Protein AF-A0A2S6U1R4-F1 (afdb_monomer_lite)

Radius of gyration: 21.9 Å; chains: 1; bounding box: 55×23×55 Å

Foldseek 3Di:
DDWDDWALDPVVVVVLQVLCVVVVWHWDKPPPVVCVVVVNSRPDIITTDGPPVCNVVSNVSCVVVVNDPDPDDFFDADPNNPDTFDDDPDDDDDDCVLLVVLVPDDDDPDDDDDPPQHSNSNVRNND

pLDDT: mean 90.31, std 9.5, range [58.78, 97.62]

Sequence (127 aa):
MKELLRTTDPVRLSWLTALLADQDIEAIVFDTHTSILEGSVSAIPRRIMVIDEDFSAACKLLMAAGEMADPDPQPDKLLGGQVRLRQPESGYRVAIDPVLLAAATPAVAGQVLDVGTGVGAAALCYA

Secondary structure (DSSP, 8-state):
-EEEEEES-HHHHHHHHHHHHTTT-PPEEESHHHHHHTT-TTTSPEEEEE-TTTHHHHHHHHHHTTSS--SSPPPEEEGGGTEEE---SSS----SHHHHHHHHSPP-SS----TT-TTSHHHHHH-

Structure (mmCIF, N/CA/C/O backbone):
data_AF-A0A2S6U1R4-F1
#
_entry.id   AF-A0A2S6U1R4-F1
#
loop_
_atom_site.group_PDB
_atom_site.id
_atom_site.type_symbol
_atom_site.label_atom_id
_atom_site.label_alt_id
_atom_site.label_comp_id
_atom_site.label_asym_id
_atom_site.label_entity_id
_atom_site.label_seq_id
_atom_site.pdbx_PDB_ins_code
_atom_site.Cartn_x
_atom_site.Cartn_y
_atom_site.Cartn_z
_atom_site.occupancy
_atom_site.B_iso_or_equiv
_atom_site.auth_seq_id
_atom_site.auth_comp_id
_atom_site.auth_asym_id
_atom_site.auth_atom_id
_atom_site.pdbx_PDB_model_num
ATOM 1 N N . MET A 1 1 ? 7.200 14.324 -20.604 1.00 92.88 1 MET A N 1
ATOM 2 C CA . MET A 1 1 ? 7.921 13.085 -20.233 1.00 92.88 1 MET A CA 1
ATOM 3 C C . MET A 1 1 ? 7.644 12.781 -18.771 1.00 92.88 1 MET A C 1
ATOM 5 O O . MET A 1 1 ? 7.823 13.675 -17.946 1.00 92.88 1 MET A O 1
ATOM 9 N N . LYS A 1 2 ? 7.285 11.537 -18.440 1.00 95.69 2 LYS A N 1
ATOM 10 C CA . LYS A 1 2 ? 7.014 11.073 -17.069 1.00 95.69 2 LYS A CA 1
ATOM 11 C C . LYS A 1 2 ? 7.835 9.836 -16.719 1.00 95.69 2 LYS A C 1
ATOM 13 O O . LYS A 1 2 ? 8.084 8.990 -17.573 1.00 95.69 2 LYS A O 1
ATOM 18 N N . GLU A 1 3 ? 8.259 9.762 -15.460 1.00 95.31 3 GLU A N 1
ATOM 19 C CA . GLU A 1 3 ? 8.998 8.624 -14.897 1.00 95.31 3 GLU A CA 1
ATOM 20 C C . GLU A 1 3 ? 8.034 7.504 -14.514 1.00 95.31 3 GLU A C 1
ATOM 22 O O . GLU A 1 3 ? 7.066 7.759 -13.801 1.00 95.31 3 GLU A O 1
ATOM 27 N N . LEU A 1 4 ? 8.316 6.279 -14.965 1.00 94.44 4 LEU A N 1
ATOM 28 C CA . LEU A 1 4 ? 7.587 5.075 -14.559 1.00 94.44 4 LEU A CA 1
ATOM 29 C C . LEU A 1 4 ? 8.204 4.476 -13.296 1.00 94.44 4 LEU A C 1
ATOM 31 O O . LEU A 1 4 ? 7.532 4.290 -12.286 1.00 94.44 4 LEU A O 1
ATOM 35 N N . LEU A 1 5 ? 9.504 4.183 -13.356 1.00 94.19 5 LEU A N 1
ATOM 36 C CA . LEU A 1 5 ? 10.273 3.611 -12.258 1.00 94.19 5 LEU A CA 1
ATOM 37 C C . LEU A 1 5 ? 11.772 3.813 -12.481 1.00 94.19 5 LEU A C 1
ATOM 39 O O . LEU A 1 5 ? 12.219 4.248 -13.546 1.00 94.19 5 LEU A O 1
ATOM 43 N N . ARG A 1 6 ? 12.564 3.409 -11.487 1.00 94.44 6 ARG A N 1
ATOM 44 C CA . ARG A 1 6 ? 14.026 3.358 -11.569 1.00 94.44 6 ARG A CA 1
ATOM 45 C C . ARG A 1 6 ? 14.575 2.042 -11.049 1.00 94.44 6 ARG A C 1
ATOM 47 O O . ARG A 1 6 ? 14.041 1.477 -10.098 1.00 94.44 6 ARG A O 1
ATOM 54 N N . THR A 1 7 ? 15.656 1.567 -11.658 1.00 92.56 7 THR A N 1
ATOM 55 C CA . THR A 1 7 ? 16.294 0.296 -11.296 1.00 92.56 7 THR A CA 1
ATOM 56 C C . THR A 1 7 ? 17.805 0.336 -11.523 1.00 92.56 7 THR A C 1
ATOM 58 O O . THR A 1 7 ? 18.302 1.019 -12.418 1.00 92.56 7 THR A O 1
ATOM 61 N N . THR A 1 8 ? 18.552 -0.397 -10.700 1.00 91.31 8 THR A N 1
ATOM 62 C CA . THR A 1 8 ? 19.985 -0.666 -10.906 1.00 91.31 8 THR A CA 1
ATOM 63 C C . THR A 1 8 ? 20.230 -1.996 -11.625 1.00 91.31 8 THR A C 1
ATOM 65 O O . THR A 1 8 ? 21.335 -2.220 -12.124 1.00 91.31 8 THR A O 1
ATOM 68 N N . ASP A 1 9 ? 19.208 -2.853 -11.706 1.00 91.31 9 ASP A N 1
ATOM 69 C CA . ASP A 1 9 ? 19.261 -4.177 -12.323 1.00 91.31 9 ASP A CA 1
ATOM 70 C C . ASP A 1 9 ? 19.161 -4.071 -13.861 1.00 91.31 9 ASP A C 1
ATOM 72 O O . ASP A 1 9 ? 18.121 -3.641 -14.377 1.00 91.31 9 ASP A O 1
ATOM 76 N N . PRO A 1 10 ? 20.218 -4.452 -14.608 1.00 88.62 10 PRO A N 1
ATOM 77 C CA . PRO A 1 10 ? 20.233 -4.384 -16.066 1.00 88.62 10 PRO A CA 1
ATOM 78 C C . PRO A 1 10 ? 19.302 -5.404 -16.737 1.00 88.62 10 PRO A C 1
ATOM 80 O O . PRO A 1 10 ? 18.803 -5.127 -17.828 1.00 88.62 10 PRO A O 1
ATOM 83 N N . VAL A 1 11 ? 19.041 -6.556 -16.107 1.00 92.75 11 VAL A N 1
ATOM 84 C CA . VAL A 1 11 ? 18.123 -7.573 -16.644 1.00 92.75 11 VAL A CA 1
ATOM 85 C C . VAL A 1 11 ? 16.700 -7.045 -16.564 1.00 92.75 11 VAL A C 1
ATOM 87 O O . VAL A 1 11 ? 15.990 -7.030 -17.569 1.00 92.75 11 VAL A O 1
ATOM 90 N N . ARG A 1 12 ? 16.319 -6.521 -15.393 1.00 94.12 12 ARG A N 1
ATOM 91 C CA . ARG A 1 12 ? 15.014 -5.884 -15.196 1.00 94.12 12 ARG A CA 1
ATOM 92 C C . ARG A 1 12 ? 14.817 -4.700 -16.141 1.00 94.12 12 ARG A C 1
ATOM 94 O O . ARG A 1 12 ? 13.763 -4.591 -16.751 1.00 94.12 12 ARG A O 1
ATOM 101 N N . LEU A 1 13 ? 15.835 -3.852 -16.315 1.00 93.94 13 LEU A N 1
ATOM 102 C CA . LEU A 1 13 ? 15.795 -2.734 -17.263 1.00 93.94 13 LEU A CA 1
ATOM 103 C C . LEU A 1 13 ? 15.517 -3.213 -18.698 1.00 93.94 13 LEU A C 1
ATOM 105 O O . LEU A 1 13 ? 14.588 -2.725 -19.331 1.00 93.94 13 LEU A O 1
ATOM 109 N N . SER A 1 14 ? 16.291 -4.189 -19.188 1.00 94.19 14 SER A N 1
ATOM 110 C CA . SER A 1 14 ? 16.135 -4.724 -20.546 1.00 94.19 14 SER A CA 1
ATOM 111 C C . SER A 1 14 ? 14.759 -5.346 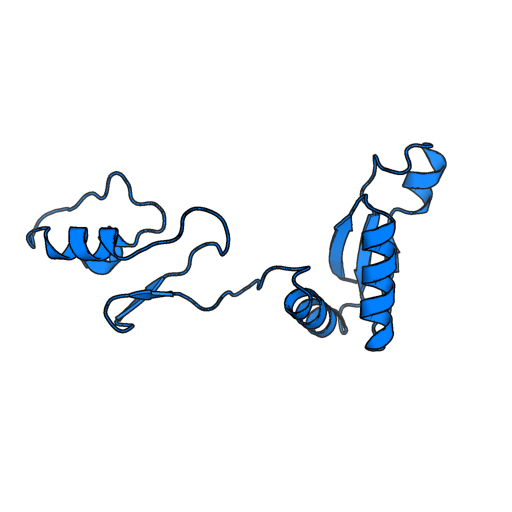-20.764 1.00 94.19 14 SER A C 1
ATOM 113 O O . SER A 1 14 ? 14.162 -5.162 -21.822 1.00 94.19 14 SER A O 1
ATOM 115 N N . TRP A 1 15 ? 14.268 -6.099 -19.781 1.00 96.75 15 TRP A N 1
ATOM 116 C CA . TRP A 1 15 ? 12.973 -6.757 -19.877 1.00 96.75 15 TRP A CA 1
ATOM 117 C C . TRP A 1 15 ? 11.817 -5.746 -19.853 1.00 96.75 15 TRP A C 1
ATOM 119 O O . TRP A 1 15 ? 10.927 -5.843 -20.691 1.00 96.75 15 TRP A O 1
ATOM 129 N N . LEU A 1 16 ? 11.867 -4.724 -18.990 1.00 96.88 16 LEU A N 1
ATOM 130 C CA . LEU A 1 16 ? 10.851 -3.665 -18.942 1.00 96.88 16 LEU A CA 1
ATOM 131 C C . LEU A 1 16 ? 10.787 -2.853 -20.241 1.00 96.88 16 LEU A C 1
ATOM 133 O O . LEU A 1 16 ? 9.699 -2.557 -20.728 1.00 96.88 16 LEU A O 1
ATOM 137 N N . THR A 1 17 ? 11.939 -2.514 -20.827 1.00 96.25 17 THR A N 1
ATOM 138 C CA . THR A 1 17 ? 11.986 -1.821 -22.124 1.00 96.25 17 THR A CA 1
ATOM 139 C C . THR A 1 17 ? 11.396 -2.683 -23.242 1.00 96.25 17 THR A C 1
ATOM 141 O O . THR A 1 17 ? 10.643 -2.168 -24.062 1.00 96.25 17 THR A O 1
ATOM 144 N N . ALA A 1 18 ? 11.685 -3.989 -23.260 1.00 97.25 18 ALA A N 1
ATOM 145 C CA . ALA A 1 18 ? 11.109 -4.908 -24.242 1.00 97.25 18 ALA A CA 1
ATOM 146 C C . ALA A 1 18 ? 9.592 -5.084 -24.060 1.00 97.25 18 ALA A C 1
ATOM 148 O O . ALA A 1 18 ? 8.860 -5.098 -25.043 1.00 97.25 18 ALA A O 1
ATOM 149 N N . LEU A 1 19 ? 9.122 -5.172 -22.811 1.00 97.00 19 LEU A N 1
ATOM 150 C CA . LEU A 1 19 ? 7.700 -5.277 -22.488 1.00 97.00 19 LEU A CA 1
ATOM 151 C C . LEU A 1 19 ? 6.915 -4.052 -22.977 1.00 97.00 19 LEU A C 1
ATOM 153 O O . LEU A 1 19 ? 5.847 -4.206 -23.555 1.00 97.00 19 LEU A O 1
ATOM 157 N N . LEU A 1 20 ? 7.445 -2.843 -22.766 1.00 97.31 20 LEU A N 1
ATOM 158 C CA . LEU A 1 20 ? 6.823 -1.607 -23.253 1.00 97.31 20 LEU A CA 1
ATOM 159 C C . LEU A 1 20 ? 6.804 -1.557 -24.790 1.00 97.31 20 LEU A C 1
ATOM 161 O O . LEU A 1 20 ? 5.773 -1.236 -25.378 1.00 97.31 20 LEU A O 1
ATOM 165 N N . ALA A 1 21 ? 7.905 -1.953 -25.434 1.00 97.12 21 ALA A N 1
ATOM 166 C CA . ALA A 1 21 ? 8.009 -1.971 -26.891 1.00 97.12 21 ALA A CA 1
ATOM 167 C C . ALA A 1 21 ? 7.029 -2.953 -27.563 1.00 97.12 21 ALA A C 1
ATOM 169 O O . ALA A 1 21 ? 6.549 -2.664 -28.653 1.00 97.12 21 ALA A O 1
ATOM 170 N N . ASP A 1 22 ? 6.693 -4.078 -26.920 1.00 96.81 22 ASP A N 1
ATOM 171 C CA . ASP A 1 22 ? 5.690 -5.039 -27.416 1.00 96.81 22 ASP A CA 1
ATOM 172 C C . ASP A 1 22 ? 4.277 -4.433 -27.536 1.00 96.81 22 ASP A C 1
ATOM 174 O O . ASP A 1 22 ? 3.447 -4.928 -28.293 1.00 96.81 22 ASP A O 1
ATOM 178 N N . GLN A 1 23 ? 4.008 -3.342 -26.812 1.00 96.44 23 GLN A N 1
ATOM 179 C CA . GLN A 1 23 ? 2.752 -2.587 -26.870 1.00 96.44 23 GLN A CA 1
ATOM 180 C C . GLN A 1 23 ? 2.899 -1.246 -27.606 1.00 96.44 23 GLN A C 1
ATOM 182 O O . GLN A 1 23 ? 2.096 -0.341 -27.388 1.00 96.44 23 GLN A O 1
ATOM 187 N N . ASP A 1 24 ? 3.931 -1.110 -28.446 1.00 96.69 24 ASP A N 1
ATOM 188 C CA . ASP A 1 24 ? 4.259 0.112 -29.191 1.00 96.69 24 ASP A CA 1
ATOM 189 C C . ASP A 1 24 ? 4.519 1.344 -28.293 1.00 96.69 24 ASP A C 1
ATOM 191 O O . ASP A 1 24 ? 4.348 2.483 -28.723 1.00 96.69 24 ASP A O 1
ATOM 195 N N . ILE A 1 25 ? 4.963 1.137 -27.044 1.00 97.56 25 ILE A N 1
ATOM 196 C CA . ILE A 1 25 ? 5.303 2.219 -26.107 1.00 97.56 25 ILE A CA 1
ATOM 197 C C . ILE A 1 25 ? 6.817 2.435 -26.090 1.00 97.56 25 ILE A C 1
ATOM 199 O O . ILE A 1 25 ? 7.586 1.582 -25.635 1.00 97.56 25 ILE A O 1
ATOM 203 N N . GLU A 1 26 ? 7.262 3.612 -26.530 1.00 96.75 26 GLU A N 1
ATOM 204 C CA . GLU A 1 26 ? 8.682 3.963 -26.533 1.00 96.75 26 GLU A CA 1
ATOM 205 C C . GLU A 1 26 ? 9.166 4.363 -25.129 1.00 96.75 26 GLU A C 1
ATOM 207 O O . GLU A 1 26 ? 8.758 5.378 -24.556 1.00 96.75 26 GLU A O 1
ATOM 212 N N . ALA A 1 27 ? 10.091 3.573 -24.579 1.00 96.50 27 ALA A N 1
ATOM 213 C CA . ALA A 1 27 ? 10.729 3.844 -23.298 1.00 96.50 27 ALA A CA 1
ATOM 214 C C . ALA A 1 27 ? 12.094 4.528 -23.479 1.00 96.50 27 ALA A C 1
ATOM 216 O O . ALA A 1 27 ? 13.006 3.979 -24.097 1.00 96.50 27 ALA A O 1
ATOM 217 N N . ILE A 1 28 ? 12.274 5.691 -22.855 1.00 96.06 28 ILE A N 1
ATOM 218 C CA . ILE A 1 28 ? 13.543 6.423 -22.813 1.00 96.06 28 ILE A CA 1
ATOM 219 C C . ILE A 1 28 ? 14.226 6.154 -21.472 1.00 96.06 28 ILE A C 1
ATOM 221 O O . ILE A 1 28 ? 13.683 6.461 -20.410 1.00 96.06 28 ILE A O 1
ATOM 225 N N . VAL A 1 29 ? 15.439 5.600 -21.513 1.00 94.62 29 VAL A N 1
ATOM 226 C CA . V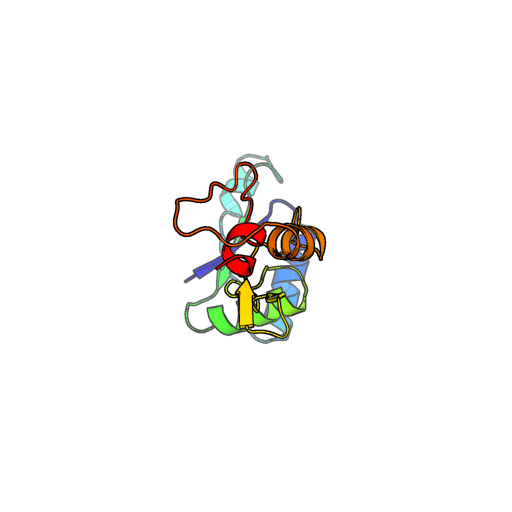AL A 1 29 ? 16.229 5.307 -20.309 1.00 94.62 29 VAL A CA 1
ATOM 227 C C . VAL A 1 29 ? 17.186 6.460 -20.007 1.00 94.62 29 VAL A C 1
ATOM 229 O O . VAL A 1 29 ? 18.146 6.692 -20.746 1.00 94.62 29 VAL A O 1
ATOM 232 N N . PHE A 1 30 ? 16.958 7.163 -18.897 1.00 93.62 30 PHE A N 1
ATOM 233 C CA . PHE A 1 30 ? 17.875 8.188 -18.397 1.00 93.62 30 PHE A CA 1
ATOM 234 C C . PHE A 1 30 ? 18.968 7.610 -17.489 1.00 93.62 30 PHE A C 1
ATOM 236 O O . PHE A 1 30 ? 18.863 6.510 -16.949 1.00 93.62 30 PHE A O 1
ATOM 243 N N . ASP A 1 31 ? 20.028 8.405 -17.313 1.00 89.44 31 ASP A N 1
ATOM 244 C CA . ASP A 1 31 ? 21.177 8.144 -16.430 1.00 89.44 31 ASP A CA 1
ATOM 245 C C . ASP A 1 31 ? 22.108 6.997 -16.883 1.00 89.44 31 ASP A C 1
ATOM 247 O O . ASP A 1 31 ? 23.005 6.570 -16.146 1.00 89.44 31 ASP A O 1
ATOM 251 N N . THR A 1 32 ? 21.963 6.548 -18.137 1.00 82.94 32 THR A N 1
ATOM 252 C CA . THR A 1 32 ? 22.829 5.541 -18.776 1.00 82.94 32 THR A CA 1
ATOM 253 C C . THR A 1 32 ? 24.291 5.989 -18.834 1.00 82.94 32 THR A C 1
ATOM 255 O O . THR A 1 32 ? 25.182 5.245 -18.432 1.00 82.94 32 THR A O 1
ATOM 258 N N . HIS A 1 33 ? 24.562 7.220 -19.281 1.00 79.06 33 HIS A N 1
ATOM 259 C CA . HIS A 1 33 ? 25.937 7.715 -19.434 1.00 79.06 33 HIS A CA 1
ATOM 260 C C . HIS A 1 33 ? 26.638 7.959 -18.097 1.00 79.06 33 HIS A C 1
ATOM 262 O O . HIS A 1 33 ? 27.801 7.587 -17.951 1.00 79.06 33 HIS A O 1
ATOM 268 N N . THR A 1 34 ? 25.934 8.517 -17.110 1.00 70.38 34 THR A N 1
ATOM 269 C CA . THR A 1 34 ? 26.473 8.729 -15.759 1.00 70.38 34 THR A CA 1
ATOM 270 C C . THR A 1 34 ? 26.880 7.400 -15.118 1.00 70.38 34 THR A C 1
ATOM 272 O O . THR A 1 34 ? 27.977 7.288 -14.579 1.00 70.38 34 THR A O 1
ATOM 275 N N . SER A 1 35 ? 26.054 6.357 -15.274 1.00 64.31 35 SER A N 1
ATOM 276 C CA . SER A 1 35 ? 26.344 5.014 -14.747 1.00 64.31 35 SER A CA 1
ATOM 277 C C . SER A 1 35 ? 27.590 4.365 -15.378 1.00 64.31 35 SER A C 1
ATOM 279 O O . SER A 1 35 ? 28.307 3.630 -14.701 1.00 64.31 35 SER A O 1
ATOM 281 N N . ILE A 1 36 ? 27.853 4.620 -16.668 1.00 67.56 36 ILE A N 1
ATOM 282 C CA . ILE A 1 36 ? 29.009 4.067 -17.401 1.00 67.56 36 ILE A CA 1
ATOM 283 C C . ILE A 1 36 ? 30.298 4.824 -17.054 1.00 67.56 36 ILE A C 1
ATOM 285 O O . ILE A 1 36 ? 31.334 4.200 -16.832 1.00 67.56 36 ILE A O 1
ATOM 289 N N . LEU A 1 37 ? 30.240 6.158 -16.990 1.00 63.22 37 LEU A N 1
ATOM 290 C CA . LEU A 1 37 ? 31.401 7.014 -16.722 1.00 63.22 37 LEU A CA 1
ATOM 291 C C . LEU A 1 37 ? 31.981 6.819 -15.315 1.00 63.22 37 LEU A C 1
ATOM 293 O O . LEU A 1 37 ? 33.197 6.841 -15.159 1.00 63.22 37 LEU A O 1
ATOM 297 N N . GLU A 1 38 ? 31.144 6.583 -14.303 1.00 58.78 38 GLU A N 1
ATOM 298 C CA . GLU A 1 38 ? 31.609 6.350 -12.927 1.00 58.78 38 GLU A CA 1
ATOM 299 C C . GLU A 1 38 ? 32.114 4.916 -12.674 1.00 58.78 38 GLU A C 1
ATOM 301 O O . GLU A 1 38 ? 32.450 4.572 -11.539 1.00 58.78 38 GLU A O 1
ATOM 306 N N . GLY A 1 39 ? 32.134 4.040 -13.691 1.00 59.47 39 GLY A N 1
ATOM 307 C CA . GLY A 1 39 ? 32.568 2.639 -13.555 1.00 59.47 39 GLY A CA 1
ATOM 308 C C . GLY A 1 39 ? 31.716 1.808 -12.586 1.00 59.47 39 GLY A C 1
ATOM 309 O O . GLY A 1 39 ? 32.061 0.678 -12.247 1.00 59.47 39 GLY A O 1
ATOM 310 N N . SER A 1 40 ? 30.591 2.363 -12.141 1.00 59.53 40 SER A N 1
ATOM 311 C CA . SER A 1 40 ? 29.769 1.855 -11.053 1.00 59.53 40 SER A CA 1
ATOM 312 C C . SER A 1 40 ? 28.452 1.338 -11.622 1.00 59.53 40 SER A C 1
ATOM 314 O O . SER A 1 40 ? 27.387 1.895 -11.359 1.00 59.53 40 SER A O 1
ATOM 316 N N . VAL A 1 41 ? 28.533 0.256 -12.408 1.00 60.25 41 VAL A N 1
ATOM 317 C CA . VAL A 1 41 ? 27.444 -0.366 -13.204 1.00 60.25 41 VAL A CA 1
ATOM 318 C C . VAL A 1 41 ? 26.143 -0.630 -12.407 1.00 60.25 41 VAL A C 1
ATOM 320 O O . VAL A 1 41 ? 25.073 -0.810 -12.990 1.00 60.25 41 VAL A O 1
ATOM 323 N N . SER A 1 42 ? 26.167 -0.541 -11.074 1.00 64.50 42 SER A N 1
ATOM 324 C CA . SER A 1 42 ? 24.990 -0.691 -10.208 1.00 64.50 42 SER A CA 1
ATOM 325 C C . SER A 1 42 ? 24.797 0.393 -9.137 1.00 64.50 42 SER A C 1
ATOM 327 O O . SER A 1 42 ? 23.869 0.256 -8.347 1.00 64.50 42 SER A O 1
ATOM 329 N N . ALA A 1 43 ? 25.608 1.458 -9.082 1.00 74.62 43 ALA A N 1
ATOM 330 C CA . ALA A 1 43 ? 25.472 2.475 -8.025 1.00 74.62 43 ALA A CA 1
ATOM 331 C C . ALA A 1 43 ? 24.375 3.505 -8.320 1.00 74.62 43 ALA A C 1
ATOM 333 O O . ALA A 1 43 ? 23.655 3.918 -7.413 1.00 74.62 43 ALA A O 1
ATOM 334 N N . ILE A 1 44 ? 24.221 3.892 -9.590 1.00 82.75 44 ILE A N 1
ATOM 335 C CA . ILE A 1 44 ? 23.210 4.864 -10.012 1.00 82.75 44 ILE A CA 1
ATOM 336 C C . ILE A 1 44 ? 22.017 4.118 -10.631 1.00 82.75 44 ILE A C 1
ATOM 338 O O . ILE A 1 44 ? 22.186 3.405 -11.632 1.00 82.75 44 ILE A O 1
ATOM 342 N N . PRO A 1 45 ? 20.807 4.239 -10.053 1.00 88.88 45 PRO A N 1
ATOM 343 C CA . PRO A 1 45 ? 19.590 3.719 -10.662 1.00 88.88 45 PRO A CA 1
ATOM 344 C C . PRO A 1 45 ? 19.291 4.465 -11.963 1.00 88.88 45 PRO A C 1
ATOM 346 O O . PRO A 1 45 ? 19.267 5.694 -11.976 1.00 88.88 45 PRO A O 1
ATOM 349 N N . ARG A 1 46 ? 19.027 3.727 -13.042 1.00 92.56 46 ARG A N 1
ATOM 350 C CA . ARG A 1 46 ? 18.533 4.299 -14.298 1.00 92.56 46 ARG A CA 1
ATOM 351 C C . ARG A 1 46 ? 17.023 4.474 -14.225 1.00 92.56 46 ARG A C 1
ATOM 353 O O . ARG A 1 46 ? 16.335 3.587 -13.714 1.00 92.56 46 ARG A O 1
ATOM 360 N N . ARG A 1 47 ? 16.519 5.595 -14.739 1.00 95.25 47 ARG A N 1
ATOM 361 C CA . ARG A 1 47 ? 15.082 5.907 -14.801 1.00 95.25 47 ARG A CA 1
ATOM 362 C C . ARG A 1 47 ? 14.506 5.497 -16.148 1.00 95.25 47 ARG A C 1
ATOM 364 O O . ARG A 1 47 ? 15.063 5.858 -17.181 1.00 95.25 47 ARG A O 1
ATOM 371 N N . ILE A 1 48 ? 13.386 4.785 -16.126 1.00 96.62 48 ILE A N 1
ATOM 372 C CA . ILE A 1 48 ? 12.601 4.463 -17.318 1.00 96.62 48 ILE A CA 1
ATOM 373 C C . ILE A 1 48 ? 11.512 5.520 -17.448 1.00 96.62 48 ILE A C 1
ATOM 375 O O . ILE A 1 48 ? 10.696 5.700 -16.541 1.00 96.62 48 ILE A O 1
ATOM 379 N N . MET A 1 49 ? 11.509 6.219 -18.575 1.00 97.38 49 MET A N 1
ATOM 380 C CA . MET A 1 49 ? 10.590 7.312 -18.855 1.00 97.38 49 MET A CA 1
ATOM 381 C C . MET A 1 49 ? 9.786 7.032 -20.112 1.00 97.38 49 MET A C 1
ATOM 383 O O . MET A 1 49 ? 10.271 6.377 -21.028 1.00 97.38 49 MET A O 1
ATOM 387 N N . VAL A 1 50 ? 8.603 7.623 -20.189 1.00 97.62 50 VAL A N 1
ATOM 388 C CA . VAL A 1 50 ? 7.769 7.640 -21.395 1.00 97.62 50 VAL A CA 1
ATOM 389 C C . VAL A 1 50 ? 7.268 9.056 -21.659 1.00 97.62 50 VAL A C 1
ATOM 391 O O . VAL A 1 50 ? 7.340 9.935 -20.785 1.00 97.62 50 VAL A O 1
ATOM 394 N N . ILE A 1 51 ? 6.774 9.308 -22.869 1.00 97.62 51 ILE A N 1
ATOM 395 C CA . ILE A 1 51 ? 6.055 10.550 -23.162 1.00 97.62 51 ILE A CA 1
ATOM 396 C C . ILE A 1 51 ? 4.766 10.628 -22.332 1.00 97.62 51 ILE A C 1
ATOM 398 O O . ILE A 1 51 ? 4.274 9.635 -21.798 1.00 97.62 51 ILE A O 1
ATOM 402 N N . ASP A 1 52 ? 4.229 11.836 -22.166 1.00 96.44 52 ASP A N 1
ATOM 403 C CA . ASP A 1 52 ? 3.114 12.055 -21.232 1.00 96.44 52 ASP A CA 1
ATOM 404 C C . ASP A 1 52 ? 1.825 11.347 -21.659 1.00 96.44 52 ASP A C 1
ATOM 406 O O . ASP A 1 52 ? 1.030 10.974 -20.792 1.00 96.44 52 ASP A O 1
ATOM 410 N N . GLU A 1 53 ? 1.652 11.166 -22.970 1.00 96.75 53 GLU A N 1
ATOM 411 C CA . GLU A 1 53 ? 0.510 10.506 -23.609 1.00 96.75 53 GLU A CA 1
ATOM 412 C C . GLU A 1 53 ? 0.496 9.001 -23.303 1.00 96.75 53 GLU A C 1
ATOM 414 O O . GLU A 1 53 ? -0.529 8.467 -22.872 1.00 96.75 53 GLU A O 1
ATOM 419 N N . ASP A 1 54 ? 1.657 8.349 -23.381 1.00 97.06 54 ASP A N 1
ATOM 420 C CA . ASP A 1 54 ? 1.794 6.908 -23.140 1.00 97.06 54 ASP A CA 1
ATOM 421 C C . ASP A 1 54 ? 1.803 6.537 -21.659 1.00 97.06 54 ASP A C 1
ATOM 423 O O . ASP A 1 54 ? 1.605 5.375 -21.302 1.00 97.06 54 ASP A O 1
ATOM 427 N N . PHE A 1 55 ? 1.995 7.511 -20.765 1.00 94.75 55 PHE A N 1
ATOM 428 C CA . PHE A 1 55 ? 2.162 7.258 -19.335 1.00 94.75 55 PHE A CA 1
ATOM 429 C C . PHE A 1 55 ? 1.042 6.406 -18.734 1.00 94.75 55 PHE A C 1
ATOM 431 O O . PHE A 1 55 ? 1.307 5.474 -17.981 1.00 94.75 55 PHE A O 1
ATOM 438 N N . SER A 1 56 ? -0.220 6.683 -19.076 1.00 93.00 56 SER A N 1
ATOM 439 C CA . SER A 1 56 ? -1.340 5.910 -18.528 1.00 93.00 56 SER A CA 1
ATOM 440 C C . SER A 1 56 ? -1.360 4.464 -19.035 1.00 93.00 56 SER A C 1
ATOM 442 O O . SER A 1 56 ? -1.647 3.555 -18.255 1.00 93.00 56 SER A O 1
ATOM 444 N N . ALA A 1 57 ? -1.053 4.243 -20.316 1.00 94.88 57 ALA A N 1
ATOM 445 C CA . ALA A 1 57 ? -1.006 2.910 -20.910 1.00 94.88 57 ALA A CA 1
ATOM 446 C C . ALA A 1 57 ? 0.170 2.099 -20.348 1.00 94.88 57 ALA A C 1
ATOM 448 O O . ALA A 1 57 ? -0.023 0.970 -19.895 1.00 94.88 57 ALA A O 1
ATOM 449 N N . ALA A 1 58 ? 1.348 2.718 -20.268 1.00 95.81 58 ALA A N 1
ATOM 450 C CA . ALA A 1 58 ? 2.550 2.128 -19.695 1.00 95.81 58 ALA A CA 1
ATOM 451 C C . ALA A 1 58 ? 2.337 1.708 -18.235 1.00 95.81 58 ALA A C 1
ATOM 453 O O . ALA A 1 58 ? 2.627 0.575 -17.864 1.00 95.81 58 ALA A O 1
ATOM 454 N N . CYS A 1 59 ? 1.746 2.585 -17.419 1.00 93.19 59 CYS A N 1
ATOM 455 C CA . CYS A 1 59 ? 1.396 2.280 -16.035 1.00 93.19 59 CYS A CA 1
ATOM 456 C C . CYS A 1 59 ? 0.497 1.038 -15.924 1.00 93.19 59 CYS A C 1
ATOM 458 O O . CYS A 1 59 ? 0.779 0.154 -15.119 1.00 93.19 59 CYS A O 1
ATOM 460 N N . LYS A 1 60 ? -0.553 0.928 -16.749 1.00 92.00 60 LYS A N 1
ATOM 461 C CA . LYS A 1 60 ? -1.447 -0.245 -16.743 1.00 92.00 60 LYS A CA 1
ATOM 462 C C . LYS A 1 60 ? -0.721 -1.530 -17.134 1.00 92.00 60 LYS A C 1
ATOM 464 O O . LYS A 1 60 ? -0.944 -2.561 -16.505 1.00 92.00 60 LYS A O 1
ATOM 469 N N . LEU A 1 61 ? 0.145 -1.467 -18.145 1.00 94.81 61 LEU A N 1
ATOM 470 C CA . LEU A 1 61 ? 0.938 -2.615 -18.583 1.00 94.81 61 LEU A CA 1
ATOM 471 C C . LEU A 1 61 ? 1.878 -3.098 -17.472 1.00 94.81 61 LEU A C 1
ATOM 473 O O . LEU A 1 61 ? 1.921 -4.289 -17.172 1.00 94.81 61 LEU A O 1
ATOM 477 N N . LEU A 1 62 ? 2.578 -2.169 -16.817 1.00 94.19 62 LEU A N 1
ATOM 478 C CA . LEU A 1 62 ? 3.483 -2.497 -15.716 1.00 94.19 62 LEU A CA 1
ATOM 479 C C . LEU A 1 62 ? 2.741 -3.022 -14.480 1.00 94.19 62 LEU A C 1
ATOM 481 O O . LEU A 1 62 ? 3.237 -3.940 -13.832 1.00 94.19 62 LEU A O 1
ATOM 485 N N . MET A 1 63 ? 1.545 -2.508 -14.175 1.00 90.81 63 MET A N 1
ATOM 486 C CA . MET A 1 63 ? 0.692 -3.074 -13.120 1.00 90.81 63 MET A CA 1
ATOM 487 C C . MET A 1 63 ? 0.273 -4.508 -13.439 1.00 90.81 63 MET A C 1
ATOM 489 O O . MET A 1 63 ? 0.387 -5.385 -12.587 1.00 90.81 63 MET A O 1
ATOM 493 N N . ALA A 1 64 ? -0.166 -4.771 -14.673 1.00 90.00 64 ALA A N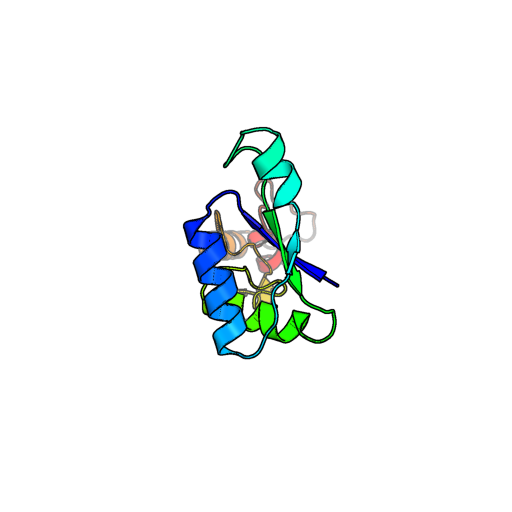 1
ATOM 494 C CA . ALA A 1 64 ? -0.550 -6.115 -15.101 1.00 90.00 64 ALA A CA 1
ATOM 495 C C . ALA A 1 64 ? 0.625 -7.108 -15.036 1.00 90.00 64 ALA A C 1
ATOM 497 O O . ALA A 1 64 ? 0.417 -8.291 -14.773 1.00 90.00 64 ALA A O 1
ATOM 498 N N . ALA A 1 65 ? 1.853 -6.622 -15.230 1.00 91.12 65 ALA A N 1
ATOM 499 C CA . ALA A 1 65 ? 3.079 -7.401 -15.094 1.00 91.12 65 ALA A CA 1
ATOM 500 C C . ALA A 1 65 ? 3.591 -7.529 -13.641 1.00 91.12 65 ALA A C 1
ATOM 502 O O . ALA A 1 65 ? 4.581 -8.218 -13.412 1.00 91.12 65 ALA A O 1
ATOM 503 N N . GLY A 1 66 ? 2.942 -6.885 -12.661 1.00 90.00 66 GLY A N 1
ATOM 504 C CA . GLY A 1 66 ? 3.361 -6.893 -11.252 1.00 90.00 66 GLY A CA 1
ATOM 505 C C . GLY A 1 66 ? 4.583 -6.018 -10.945 1.00 90.00 66 GLY A C 1
ATOM 506 O O . GLY A 1 66 ? 5.200 -6.155 -9.893 1.00 90.00 66 GLY A O 1
ATOM 507 N N . GLU A 1 67 ? 4.942 -5.114 -11.854 1.00 91.81 67 GLU A N 1
ATOM 508 C CA . GLU A 1 67 ? 6.136 -4.263 -11.769 1.00 91.81 67 GLU A CA 1
ATOM 509 C C . GLU A 1 67 ? 5.861 -2.885 -11.176 1.00 91.81 67 GLU A C 1
ATOM 511 O O . GLU A 1 67 ? 6.788 -2.140 -10.844 1.00 91.81 67 GLU A O 1
ATOM 516 N N . MET A 1 68 ? 4.583 -2.545 -11.035 1.00 86.62 68 MET A N 1
ATOM 517 C CA . MET A 1 68 ? 4.129 -1.295 -10.458 1.00 86.62 68 MET A CA 1
ATOM 518 C C . MET A 1 68 ? 2.865 -1.541 -9.636 1.00 86.62 68 MET A C 1
ATOM 520 O O . MET A 1 68 ? 1.993 -2.297 -10.056 1.00 86.62 68 MET A O 1
ATOM 524 N N . ALA A 1 69 ? 2.770 -0.909 -8.468 1.00 80.31 69 ALA A N 1
ATOM 525 C CA . ALA A 1 69 ? 1.560 -0.968 -7.654 1.00 80.31 69 ALA A CA 1
ATOM 526 C C . ALA A 1 69 ? 0.438 -0.137 -8.293 1.00 80.31 69 ALA A C 1
ATOM 528 O O . ALA A 1 69 ? 0.710 0.855 -8.982 1.00 80.31 69 ALA A O 1
ATOM 529 N N . ASP A 1 70 ? -0.812 -0.517 -8.032 1.00 73.31 70 ASP A N 1
ATOM 530 C CA . ASP A 1 70 ? -1.959 0.319 -8.376 1.00 73.31 70 ASP A CA 1
ATOM 531 C C . ASP A 1 70 ? -1.894 1.619 -7.543 1.00 73.31 70 ASP A C 1
ATOM 533 O O . ASP A 1 70 ? -1.805 1.555 -6.313 1.00 73.31 70 ASP A O 1
ATOM 537 N N . PRO A 1 71 ? -1.881 2.818 -8.159 1.00 67.00 71 PRO A N 1
ATOM 538 C CA . PRO A 1 71 ? -1.919 4.083 -7.436 1.00 67.00 71 PRO A CA 1
ATOM 539 C C . PRO A 1 71 ? -3.267 4.326 -6.748 1.00 67.00 71 PRO A C 1
ATOM 541 O O . PRO A 1 71 ? -3.330 5.153 -5.837 1.00 67.00 71 PRO A O 1
ATOM 544 N N . ASP A 1 72 ? -4.336 3.643 -7.168 1.00 70.56 72 ASP A N 1
ATOM 545 C CA . ASP A 1 72 ? -5.660 3.726 -6.554 1.00 70.56 72 ASP A CA 1
ATOM 546 C C . ASP A 1 72 ? -6.228 2.325 -6.269 1.00 70.56 72 ASP A C 1
ATOM 548 O O . ASP A 1 72 ? -7.237 1.932 -6.862 1.00 70.56 72 ASP A O 1
ATOM 552 N N . PRO A 1 73 ? -5.611 1.561 -5.345 1.00 73.00 73 PRO A N 1
ATOM 553 C CA . PRO A 1 73 ? -6.039 0.201 -5.074 1.00 73.00 73 PRO A CA 1
ATOM 554 C C . PRO A 1 73 ? -7.491 0.201 -4.595 1.00 73.00 73 PRO A C 1
ATOM 556 O O . PRO A 1 73 ? -7.913 1.033 -3.778 1.00 73.00 73 PRO A O 1
ATOM 559 N N . GLN A 1 74 ? -8.269 -0.760 -5.095 1.00 81.62 74 GLN A N 1
ATOM 560 C CA . GLN A 1 74 ? -9.667 -0.910 -4.710 1.00 81.62 74 GLN A CA 1
ATOM 561 C C . GLN A 1 74 ? -9.766 -1.045 -3.175 1.00 81.62 74 GLN A C 1
ATOM 563 O O . GLN A 1 74 ? -9.099 -1.904 -2.598 1.00 81.62 74 GLN A O 1
ATOM 568 N N . PRO A 1 75 ? -10.592 -0.232 -2.484 1.00 90.31 75 PRO A N 1
ATOM 569 C CA . PRO A 1 75 ? -10.698 -0.304 -1.033 1.00 90.31 75 PRO A CA 1
ATOM 570 C C . PRO A 1 75 ? -11.286 -1.640 -0.581 1.00 90.31 75 PRO A C 1
ATOM 572 O O . PRO A 1 75 ? -12.261 -2.135 -1.161 1.00 90.31 75 PRO A O 1
ATOM 575 N N . ASP A 1 76 ? -10.752 -2.153 0.522 1.00 92.94 76 ASP A N 1
ATOM 576 C CA . ASP A 1 76 ? -11.294 -3.315 1.207 1.00 92.94 76 ASP A CA 1
ATOM 577 C C . ASP A 1 76 ? -12.670 -2.991 1.784 1.00 92.94 76 ASP A C 1
ATOM 579 O O . ASP A 1 76 ? -12.983 -1.852 2.145 1.00 92.94 76 ASP A O 1
ATOM 583 N N . LYS A 1 77 ? -13.515 -4.015 1.868 1.00 94.81 77 LYS A N 1
ATOM 584 C CA . LYS A 1 77 ? -14.893 -3.891 2.338 1.00 94.81 77 LYS A CA 1
ATOM 585 C C . LYS A 1 77 ? -15.042 -4.625 3.659 1.00 94.81 77 LYS A C 1
ATOM 587 O O . LYS A 1 77 ? -14.866 -5.838 3.710 1.00 94.81 77 LYS A O 1
ATOM 592 N N . LEU A 1 78 ? -15.423 -3.896 4.701 1.00 95.44 78 LEU A N 1
ATOM 593 C CA . LEU A 1 78 ? -15.777 -4.448 6.009 1.00 95.44 78 LEU A CA 1
ATOM 594 C C . LEU A 1 78 ? -17.288 -4.291 6.233 1.00 95.44 78 LEU A C 1
ATOM 596 O O . LEU A 1 78 ? -17.935 -3.479 5.565 1.00 95.44 78 LEU A O 1
ATOM 600 N N . LEU A 1 79 ? -17.861 -5.089 7.141 1.00 95.06 79 LEU A N 1
ATOM 601 C CA . LEU A 1 79 ? -19.290 -5.037 7.498 1.00 95.06 79 LEU A CA 1
ATOM 602 C C . LEU A 1 79 ? -20.224 -5.113 6.271 1.00 95.06 79 LEU A C 1
ATOM 604 O O . LEU A 1 79 ? -21.110 -4.286 6.077 1.00 95.06 79 LEU A O 1
ATOM 608 N N . GLY A 1 80 ? -19.965 -6.057 5.360 1.00 91.94 80 GLY A N 1
ATOM 609 C CA . GLY A 1 80 ? -20.753 -6.193 4.126 1.00 91.94 80 GLY A CA 1
ATOM 610 C C . GLY A 1 80 ? -20.624 -5.011 3.153 1.00 91.94 80 GLY A C 1
ATOM 611 O O . GLY A 1 80 ? -21.453 -4.860 2.261 1.00 91.94 80 GLY A O 1
ATOM 612 N N . GLY A 1 81 ? -19.592 -4.174 3.303 1.00 93.94 81 GLY A N 1
ATOM 613 C CA . GLY A 1 81 ? -19.338 -3.003 2.462 1.00 93.94 81 GLY A CA 1
ATOM 614 C C . GLY A 1 81 ? -19.836 -1.677 3.033 1.00 93.94 81 GLY A C 1
ATOM 615 O O . GLY A 1 81 ? -19.689 -0.659 2.359 1.00 93.94 81 GLY A O 1
ATOM 616 N N . GLN A 1 82 ? -20.375 -1.666 4.256 1.00 94.62 82 GLN A N 1
ATOM 617 C CA . GLN A 1 82 ? -20.729 -0.427 4.958 1.00 94.62 82 GLN A CA 1
ATOM 618 C C . GLN A 1 82 ? -19.492 0.426 5.265 1.00 94.62 82 GLN A C 1
ATOM 620 O O . GLN A 1 82 ? -19.551 1.651 5.181 1.00 94.62 82 GLN A O 1
ATOM 625 N N . VAL A 1 83 ? -18.350 -0.219 5.518 1.00 95.12 83 VAL A N 1
ATOM 626 C CA . VAL A 1 83 ? -17.053 0.443 5.681 1.00 95.12 83 VAL A CA 1
ATOM 627 C C . VAL A 1 83 ? -16.165 0.099 4.486 1.00 95.12 83 VAL A C 1
ATOM 629 O O . VAL A 1 83 ? -15.950 -1.073 4.168 1.00 95.12 83 VAL A O 1
ATOM 632 N N . ARG A 1 84 ? -15.644 1.136 3.818 1.00 94.69 84 ARG A N 1
ATOM 633 C CA . ARG A 1 84 ? -14.642 1.026 2.745 1.00 94.69 84 ARG A CA 1
ATOM 634 C C . ARG A 1 84 ? -13.301 1.519 3.266 1.00 94.69 84 ARG A C 1
ATOM 636 O O . ARG A 1 84 ? -13.156 2.705 3.552 1.00 94.69 84 ARG A O 1
ATOM 643 N N . LEU A 1 85 ? -12.338 0.614 3.368 1.00 93.56 85 LEU A N 1
ATOM 644 C CA . LEU A 1 85 ? -11.042 0.860 3.979 1.00 93.56 85 LEU A CA 1
ATOM 645 C C . LEU A 1 85 ? -9.946 0.884 2.913 1.00 93.56 85 LEU A C 1
ATOM 647 O O . LEU A 1 85 ? -9.679 -0.120 2.254 1.00 93.56 85 LEU A O 1
ATOM 651 N N . ARG A 1 86 ? -9.280 2.030 2.766 1.00 92.06 86 ARG A N 1
ATOM 652 C CA . ARG A 1 86 ? -8.049 2.129 1.976 1.00 92.06 86 ARG A CA 1
ATOM 653 C C . ARG A 1 86 ? -6.876 1.749 2.866 1.00 92.06 86 ARG A C 1
ATOM 655 O O . ARG A 1 86 ? -6.661 2.377 3.898 1.00 92.06 86 ARG A O 1
ATOM 662 N N . GLN A 1 87 ? -6.129 0.734 2.459 1.00 90.25 87 GLN A N 1
ATOM 663 C CA . GLN A 1 87 ? -4.922 0.302 3.150 1.00 90.25 87 GLN A CA 1
ATOM 664 C C . GLN A 1 87 ? -3.841 -0.090 2.141 1.00 90.25 87 GLN A C 1
ATOM 666 O O . GLN A 1 87 ? -4.187 -0.442 1.011 1.00 90.25 87 GLN A O 1
ATOM 671 N N . PRO A 1 88 ? -2.555 -0.031 2.524 1.00 87.19 88 PRO A N 1
ATOM 672 C CA . PRO A 1 88 ? -1.467 -0.487 1.669 1.00 87.19 88 PRO A CA 1
ATOM 673 C C . PRO A 1 88 ? -1.675 -1.923 1.163 1.00 87.19 88 PRO A C 1
ATOM 675 O O . PRO A 1 88 ? -2.248 -2.772 1.853 1.00 87.19 88 PRO A O 1
ATOM 678 N N . GLU A 1 89 ? -1.182 -2.204 -0.044 1.00 81.81 89 GLU A N 1
ATOM 679 C CA . GLU A 1 89 ? -1.170 -3.567 -0.595 1.00 81.81 89 GLU A CA 1
ATOM 680 C C . GLU A 1 89 ? -0.181 -4.478 0.144 1.00 81.81 89 GLU A C 1
ATOM 682 O O . GLU A 1 89 ? -0.400 -5.683 0.241 1.00 81.81 89 GLU A O 1
ATOM 687 N N . SER A 1 90 ? 0.893 -3.906 0.695 1.00 80.00 90 SER A N 1
ATOM 688 C CA . SER A 1 90 ? 1.953 -4.633 1.391 1.00 80.00 90 SER A CA 1
ATOM 689 C C . SER A 1 90 ? 2.010 -4.302 2.884 1.00 80.00 90 SER A C 1
ATOM 691 O O . SER A 1 90 ? 1.615 -3.225 3.329 1.00 80.00 90 SER A O 1
ATOM 693 N N . GLY A 1 91 ? 2.530 -5.249 3.670 1.00 85.69 91 GLY A N 1
ATOM 694 C CA . GLY A 1 91 ? 2.593 -5.157 5.130 1.00 85.69 91 GLY A CA 1
ATOM 695 C C . GLY A 1 91 ? 1.383 -5.788 5.823 1.00 85.69 91 GLY A C 1
ATOM 696 O O . GLY A 1 91 ? 0.701 -6.643 5.259 1.00 85.69 91 GLY A O 1
ATOM 697 N N . TYR A 1 92 ? 1.142 -5.401 7.079 1.00 86.81 92 TYR A N 1
ATOM 698 C CA . TYR A 1 92 ? -0.025 -5.870 7.827 1.00 86.81 92 TYR A CA 1
ATOM 699 C C . TYR A 1 92 ? -1.300 -5.270 7.229 1.00 86.81 92 TYR A C 1
ATOM 701 O O . TYR A 1 92 ? -1.452 -4.049 7.186 1.00 86.81 92 TYR A O 1
ATOM 709 N N . ARG A 1 93 ? -2.220 -6.139 6.804 1.00 92.50 93 ARG A N 1
ATOM 710 C CA . ARG A 1 93 ? -3.547 -5.761 6.314 1.00 92.50 93 ARG A CA 1
ATOM 711 C C . ARG A 1 93 ? -4.612 -6.207 7.302 1.00 92.50 93 ARG A C 1
ATOM 713 O O . ARG A 1 93 ? -4.494 -7.256 7.932 1.00 92.50 93 ARG A O 1
ATOM 720 N N . VAL A 1 94 ? -5.662 -5.404 7.409 1.00 94.44 94 VAL A N 1
ATOM 721 C CA . VAL A 1 94 ? -6.793 -5.654 8.301 1.00 94.44 94 VAL A CA 1
ATOM 722 C C . VAL A 1 94 ? -7.453 -6.988 7.984 1.00 94.44 94 VAL A C 1
ATOM 724 O O . VAL A 1 94 ? -7.836 -7.254 6.847 1.00 94.44 94 VAL A O 1
ATOM 727 N N . ALA A 1 95 ? -7.596 -7.797 9.029 1.00 91.12 95 ALA A N 1
ATOM 728 C CA . ALA A 1 95 ? -8.360 -9.033 9.039 1.00 91.12 95 ALA A CA 1
ATOM 729 C C . ALA A 1 95 ? -9.674 -8.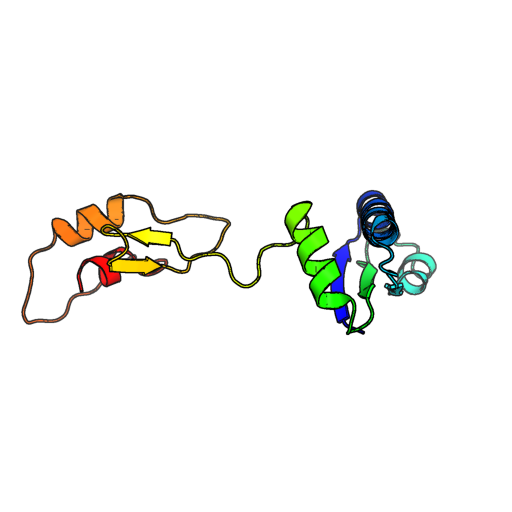834 9.818 1.00 91.12 95 ALA A C 1
ATOM 731 O O . ALA A 1 95 ? -10.153 -7.712 9.987 1.00 91.12 95 ALA A O 1
ATOM 732 N N . ILE A 1 96 ? -10.274 -9.922 10.298 1.00 94.94 96 ILE A N 1
ATOM 733 C CA . ILE A 1 96 ? -11.557 -9.872 11.007 1.00 94.94 96 ILE A CA 1
ATOM 734 C C . ILE A 1 96 ? -11.432 -9.344 12.449 1.00 94.94 96 ILE A C 1
ATOM 736 O O . ILE A 1 96 ? -12.403 -8.822 12.990 1.00 94.94 96 ILE A O 1
ATOM 740 N N . ASP A 1 97 ? -10.249 -9.421 13.064 1.00 95.38 97 ASP A N 1
ATOM 741 C CA . ASP A 1 97 ? -10.069 -9.130 14.494 1.00 95.38 97 ASP A CA 1
ATOM 742 C C . ASP A 1 97 ? -10.483 -7.702 14.898 1.00 95.38 97 ASP A C 1
ATOM 744 O O . ASP A 1 97 ? -11.230 -7.573 15.868 1.00 95.38 97 ASP A O 1
ATOM 748 N N . PRO A 1 98 ? -10.118 -6.623 14.167 1.00 95.38 98 PRO A N 1
ATOM 749 C CA . PRO A 1 98 ? -10.585 -5.270 14.485 1.00 95.38 98 PRO A CA 1
ATOM 750 C C . PRO A 1 98 ? -12.109 -5.113 14.392 1.00 95.38 98 PRO A C 1
ATOM 752 O O . PRO A 1 98 ? -12.692 -4.333 15.140 1.00 95.38 98 PRO A O 1
ATOM 755 N N . VAL A 1 99 ? -12.762 -5.874 13.507 1.00 96.31 99 VAL A N 1
ATOM 756 C CA . VAL A 1 99 ? -14.227 -5.883 13.367 1.00 96.31 99 VAL A CA 1
ATOM 757 C C . VAL A 1 99 ? -14.868 -6.549 14.585 1.00 96.31 99 VAL A C 1
ATOM 759 O O . VAL A 1 99 ? -15.832 -6.029 15.142 1.00 96.31 99 VAL A O 1
ATOM 762 N N . LEU A 1 100 ? -14.313 -7.681 15.032 1.00 97.25 100 LEU A N 1
ATOM 763 C CA . LEU A 1 100 ? -14.783 -8.372 16.234 1.00 97.25 100 LEU A CA 1
ATOM 764 C C . LEU A 1 100 ? -14.522 -7.552 17.500 1.00 97.25 100 LEU A C 1
ATOM 766 O O . LEU A 1 100 ? -15.380 -7.506 18.378 1.00 97.25 100 LEU A O 1
ATOM 770 N N . LEU A 1 101 ? -13.377 -6.871 17.580 1.00 96.06 101 LEU A N 1
ATOM 771 C CA . LEU A 1 101 ? -13.054 -5.960 18.674 1.00 96.06 101 LEU A CA 1
ATOM 772 C C . LEU A 1 101 ? -14.047 -4.793 18.736 1.00 96.06 101 LEU A C 1
ATOM 774 O O . LEU A 1 101 ? -14.561 -4.494 19.814 1.00 96.06 101 LEU A O 1
ATOM 778 N N . ALA A 1 102 ? -14.365 -4.177 17.593 1.00 96.31 102 ALA A N 1
ATOM 779 C CA . ALA A 1 102 ? -15.378 -3.128 17.515 1.00 96.31 102 ALA A CA 1
ATOM 780 C C . ALA A 1 102 ? -16.749 -3.634 17.991 1.00 96.31 102 ALA A C 1
ATOM 782 O O . ALA A 1 102 ? -17.368 -3.004 18.843 1.00 96.31 102 ALA A O 1
ATOM 783 N N . ALA A 1 103 ? -17.179 -4.811 17.525 1.00 96.31 103 ALA A N 1
ATOM 784 C CA . ALA A 1 103 ? -18.454 -5.415 17.915 1.00 96.31 103 ALA A CA 1
ATOM 785 C C . ALA A 1 103 ? -18.525 -5.806 19.404 1.00 96.31 103 ALA A C 1
ATOM 787 O O . ALA A 1 103 ? -19.595 -5.753 20.008 1.00 96.31 103 ALA A O 1
ATOM 788 N N . ALA A 1 104 ? -17.401 -6.208 20.004 1.00 97.38 104 ALA A N 1
ATOM 789 C CA . ALA A 1 104 ? -17.319 -6.553 21.423 1.00 97.38 104 ALA A CA 1
ATOM 790 C C . ALA A 1 104 ? -17.235 -5.322 22.343 1.00 97.38 104 ALA A C 1
ATOM 792 O O . ALA A 1 104 ? -17.427 -5.445 23.554 1.00 97.38 104 ALA A O 1
ATOM 793 N N . THR A 1 105 ? -16.940 -4.142 21.791 1.00 95.75 105 THR A N 1
ATOM 794 C CA . THR A 1 105 ? -16.808 -2.903 22.558 1.00 95.75 105 THR A CA 1
ATOM 795 C C . THR A 1 105 ? -18.188 -2.264 22.764 1.00 95.75 105 THR A C 1
ATOM 797 O O . THR A 1 105 ? -18.880 -1.985 21.786 1.00 95.75 105 THR A O 1
ATOM 800 N N . PRO A 1 106 ? -18.622 -1.988 24.010 1.00 94.81 106 PRO A N 1
ATOM 801 C CA . PRO A 1 106 ? -19.910 -1.347 24.263 1.00 94.81 106 PRO A CA 1
ATOM 802 C C . PRO A 1 106 ? -20.016 0.048 23.637 1.00 94.81 106 PRO A C 1
ATOM 804 O O . PRO A 1 106 ? -19.066 0.834 23.681 1.00 94.81 106 PRO A O 1
ATOM 807 N N . ALA A 1 107 ? -21.197 0.384 23.120 1.00 93.81 107 ALA A N 1
ATOM 808 C CA . ALA A 1 107 ? -21.513 1.737 22.674 1.00 93.81 107 ALA A CA 1
ATOM 809 C C . ALA A 1 107 ? -21.542 2.702 23.871 1.00 93.81 107 ALA A C 1
ATOM 811 O O . ALA A 1 107 ? -22.193 2.425 24.883 1.00 93.81 107 ALA A O 1
ATOM 812 N N . VAL A 1 108 ? -20.864 3.846 23.759 1.00 94.25 108 VAL A N 1
ATOM 813 C CA . VAL A 1 108 ? -20.846 4.885 24.800 1.00 94.25 108 VAL A CA 1
ATOM 814 C C . VAL A 1 108 ? -21.229 6.245 24.222 1.00 94.25 108 VAL A C 1
ATOM 816 O O . VAL A 1 108 ? -20.926 6.548 23.075 1.00 94.25 108 VAL A O 1
ATOM 819 N N . ALA A 1 109 ? -21.849 7.102 25.037 1.00 93.19 109 ALA A N 1
ATOM 820 C CA . ALA A 1 109 ? -22.092 8.508 24.683 1.00 93.19 109 ALA A CA 1
ATOM 821 C C . ALA A 1 109 ? -20.840 9.401 24.848 1.00 93.19 109 ALA A C 1
ATOM 823 O O . ALA A 1 109 ? -20.900 10.607 24.617 1.00 93.19 109 ALA A O 1
ATOM 824 N N . GLY A 1 110 ? -19.733 8.820 25.324 1.00 93.31 110 GLY A N 1
ATOM 825 C CA . GLY A 1 110 ? -18.468 9.504 25.578 1.00 93.31 110 GLY A CA 1
ATOM 826 C C . GLY A 1 110 ? -17.466 9.370 24.431 1.00 93.31 110 GLY A C 1
ATOM 827 O O . GLY A 1 110 ? -17.821 9.105 23.288 1.00 93.31 110 GLY A O 1
ATOM 828 N N . GLN A 1 111 ? -16.190 9.561 24.759 1.00 94.44 111 GLN A N 1
ATOM 829 C CA . GLN A 1 111 ? -15.081 9.418 23.817 1.00 94.44 111 GLN A CA 1
ATOM 830 C C . GLN A 1 111 ? -14.518 7.995 23.853 1.00 94.44 111 GLN A C 1
ATOM 832 O O . GLN A 1 111 ? -14.417 7.388 24.920 1.00 94.44 111 GLN A O 1
ATOM 837 N N . VAL A 1 112 ? -14.107 7.498 22.689 1.00 94.25 112 VAL A N 1
ATOM 838 C CA . VAL A 1 112 ? -13.432 6.206 22.522 1.00 94.25 112 VAL A CA 1
ATOM 839 C C . VAL A 1 112 ? -12.052 6.450 21.922 1.00 94.25 112 VAL A C 1
ATOM 841 O O . VAL A 1 112 ? -11.901 7.283 21.029 1.00 94.25 112 VAL A O 1
ATOM 844 N N . LEU A 1 113 ? -11.046 5.739 22.432 1.00 94.75 113 LEU A N 1
ATOM 845 C CA . LEU A 1 113 ? -9.664 5.811 21.967 1.00 94.75 113 LEU A CA 1
ATOM 846 C C . LEU A 1 113 ? -9.209 4.436 21.479 1.00 94.75 113 LEU A C 1
ATOM 848 O O . LEU A 1 113 ? -9.159 3.483 22.255 1.00 94.75 113 LEU A O 1
ATOM 852 N N . ASP A 1 114 ? -8.811 4.367 20.214 1.00 95.69 114 ASP A N 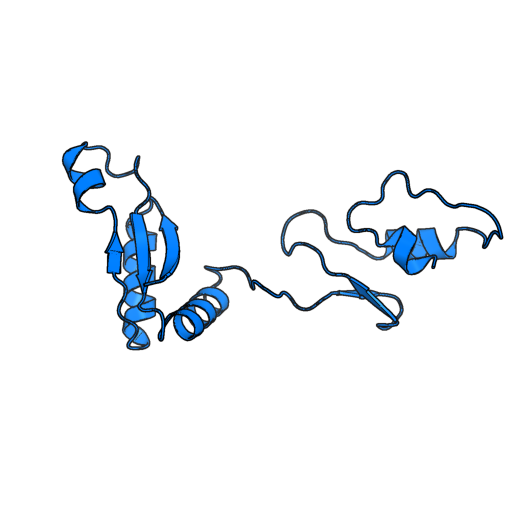1
ATOM 853 C CA . ASP A 1 114 ? -8.145 3.208 19.629 1.00 95.69 114 ASP A CA 1
ATOM 854 C C . ASP A 1 114 ? -6.621 3.388 19.724 1.00 95.69 114 ASP A C 1
ATOM 856 O O . ASP A 1 114 ? -5.998 4.080 18.918 1.00 95.69 114 ASP A O 1
ATOM 860 N N . VAL A 1 115 ? -6.015 2.799 20.759 1.00 95.69 115 VAL A N 1
ATOM 861 C CA . VAL A 1 115 ? -4.576 2.940 21.060 1.00 95.69 115 VAL A CA 1
ATOM 862 C C . VAL A 1 115 ? -3.694 2.302 19.975 1.00 95.69 115 VAL A C 1
ATOM 864 O O . VAL A 1 115 ? -2.543 2.697 19.799 1.00 95.69 115 VAL A O 1
ATOM 867 N N . GLY A 1 116 ? -4.228 1.329 19.231 1.00 92.81 116 GLY A N 1
ATOM 868 C CA . GLY A 1 116 ? -3.520 0.544 18.221 1.00 92.81 116 GLY A CA 1
ATOM 869 C C . GLY A 1 116 ? -4.065 0.765 16.817 1.00 92.81 116 GLY A C 1
ATOM 870 O O . GLY A 1 116 ? -4.194 -0.195 16.065 1.00 92.81 116 GLY A O 1
ATOM 871 N N . THR A 1 117 ? -4.405 2.010 16.471 1.00 93.69 117 THR A N 1
ATOM 872 C CA . THR A 1 117 ? -5.344 2.269 15.372 1.00 93.69 117 THR A CA 1
ATOM 873 C C . THR A 1 117 ? -4.935 1.734 14.001 1.00 93.69 117 THR A C 1
ATOM 875 O O . THR A 1 117 ? -5.795 1.340 13.214 1.00 93.69 117 THR A O 1
ATOM 878 N N . GLY A 1 118 ? -3.637 1.644 13.701 1.00 93.38 118 GLY A N 1
ATOM 879 C CA . GLY A 1 118 ? -3.167 1.165 12.400 1.00 93.38 118 GLY A CA 1
ATOM 880 C C . GLY A 1 118 ? -3.813 1.955 11.255 1.00 93.38 118 GLY A C 1
ATOM 881 O O . GLY A 1 118 ? -3.731 3.178 11.219 1.00 93.38 118 GLY A O 1
ATOM 882 N N . VAL A 1 119 ? -4.488 1.257 10.336 1.00 93.25 119 VAL A N 1
ATOM 883 C CA . VAL A 1 119 ? -5.259 1.869 9.230 1.00 93.25 119 VAL A CA 1
ATOM 884 C C . VAL A 1 119 ? -6.675 2.324 9.635 1.00 93.25 119 VAL A C 1
ATOM 886 O O . VAL A 1 119 ? -7.440 2.778 8.792 1.00 93.25 119 VAL A O 1
ATOM 889 N N . GLY A 1 120 ? -7.038 2.209 10.914 1.00 94.88 120 GLY A N 1
ATOM 890 C CA . GLY A 1 120 ? -8.274 2.737 11.499 1.00 94.88 120 GLY A CA 1
ATOM 891 C C . GLY A 1 120 ? -9.462 1.774 11.523 1.00 94.88 120 GLY A C 1
ATOM 892 O O . GLY A 1 120 ? -10.580 2.204 11.789 1.00 94.88 120 GLY A O 1
ATOM 893 N N . ALA A 1 121 ? -9.270 0.482 11.236 1.00 96.38 121 ALA A N 1
ATOM 894 C CA . ALA A 1 121 ? -10.388 -0.448 11.047 1.00 96.38 121 ALA A CA 1
ATOM 895 C C . ALA A 1 121 ? -11.293 -0.619 12.271 1.00 96.38 121 ALA A C 1
ATOM 897 O O . ALA A 1 121 ? -12.509 -0.627 12.096 1.00 96.38 121 ALA A O 1
ATOM 898 N N . ALA A 1 122 ? -10.738 -0.743 13.482 1.00 96.25 122 ALA A N 1
ATOM 899 C CA . ALA A 1 122 ? -11.550 -0.906 14.690 1.00 96.25 122 ALA A CA 1
ATOM 900 C C . ALA A 1 122 ? -12.402 0.344 14.945 1.00 96.25 122 ALA A C 1
ATOM 902 O O . ALA A 1 122 ? -13.619 0.240 15.070 1.00 96.25 122 ALA A O 1
ATOM 903 N N . ALA A 1 123 ? -11.784 1.529 14.926 1.00 95.38 123 ALA A N 1
ATOM 904 C CA . ALA A 1 123 ? -12.492 2.797 15.089 1.00 95.38 123 ALA A CA 1
ATOM 905 C C . ALA A 1 123 ? -13.574 3.023 14.013 1.00 95.38 123 ALA A C 1
ATOM 907 O O . ALA A 1 123 ? -14.684 3.430 14.342 1.00 95.38 123 ALA A O 1
ATOM 908 N N . LEU A 1 124 ? -13.284 2.717 12.742 1.00 95.75 124 LEU A N 1
ATOM 909 C CA . LEU A 1 124 ? -14.246 2.854 11.640 1.00 95.75 124 LEU A CA 1
ATOM 910 C C . LEU A 1 124 ? -15.393 1.840 11.705 1.00 95.75 124 LEU A C 1
ATOM 912 O O . LEU A 1 124 ? -16.479 2.150 11.236 1.00 95.75 124 LEU A O 1
ATOM 916 N N . CYS A 1 125 ? -15.159 0.635 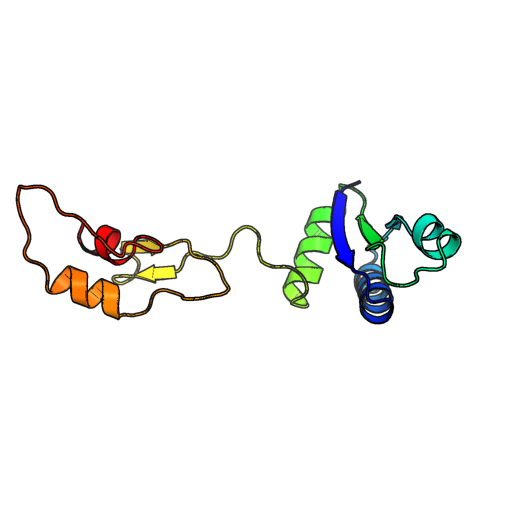12.236 1.00 96.31 125 CYS A N 1
ATOM 917 C CA . CYS A 1 125 ? -16.209 -0.373 12.416 1.00 96.31 125 CYS A CA 1
ATOM 918 C C . CYS A 1 125 ? -17.031 -0.161 13.694 1.00 96.31 125 CYS A C 1
ATOM 920 O O . CYS A 1 125 ? -18.104 -0.744 13.816 1.00 96.31 125 CYS A O 1
ATOM 922 N N . TYR A 1 126 ? -16.507 0.603 14.656 1.00 95.00 126 TYR A N 1
ATOM 923 C CA . TYR A 1 126 ? -17.214 0.975 15.881 1.00 95.00 126 TYR A CA 1
ATOM 924 C C . TYR A 1 126 ? -18.186 2.145 15.663 1.00 95.00 126 TYR A C 1
ATOM 926 O O . TYR A 1 126 ? -19.209 2.215 16.342 1.00 95.00 126 TYR A O 1
ATOM 934 N N . ALA A 1 127 ? -17.839 3.063 14.752 1.00 85.25 127 ALA A N 1
ATOM 935 C CA . ALA A 1 127 ? -18.631 4.241 14.390 1.00 85.25 127 ALA A CA 1
ATOM 936 C C . ALA A 1 127 ? -19.903 3.887 13.601 1.00 85.25 127 ALA A C 1
ATOM 938 O O . ALA A 1 127 ? -20.933 4.551 13.860 1.00 85.25 127 ALA A O 1
#